Protein AF-A0A5W3NLT4-F1 (afdb_monomer_lite)

Radius of gyration: 12.27 Å; chains: 1; bounding box: 34×21×32 Å

Structure (mmCIF, N/CA/C/O backbone):
data_AF-A0A5W3NLT4-F1
#
_entry.id   AF-A0A5W3NLT4-F1
#
loop_
_atom_site.group_PDB
_atom_site.id
_atom_site.type_symbol
_atom_site.label_atom_id
_atom_site.label_alt_id
_atom_site.label_comp_id
_atom_site.label_asym_id
_atom_site.label_entity_id
_atom_site.label_seq_id
_atom_site.pdbx_PDB_ins_code
_atom_site.Cartn_x
_atom_site.Cartn_y
_atom_site.Cartn_z
_atom_site.occupancy
_atom_site.B_iso_or_equiv
_atom_site.auth_seq_id
_atom_site.auth_comp_id
_atom_site.auth_asym_id
_atom_site.auth_atom_id
_atom_site.pdbx_PDB_model_num
ATOM 1 N N . LYS A 1 1 ? 1.718 0.992 -7.416 1.00 92.19 1 LYS A N 1
ATOM 2 C CA . LYS A 1 1 ? 2.657 0.724 -6.308 1.00 92.19 1 LYS A CA 1
ATOM 3 C C . LYS A 1 1 ? 2.727 1.863 -5.298 1.00 92.19 1 LYS A C 1
ATOM 5 O O . LYS A 1 1 ? 2.782 3.035 -5.668 1.00 92.19 1 LYS A O 1
ATOM 10 N N . TRP A 1 2 ? 2.736 1.486 -4.029 1.00 95.81 2 TRP A N 1
ATOM 11 C CA . TRP A 1 2 ? 2.801 2.334 -2.847 1.00 95.81 2 TRP A CA 1
ATOM 12 C C . TRP A 1 2 ? 3.898 1.808 -1.928 1.00 95.81 2 TRP A C 1
ATOM 14 O O . TRP A 1 2 ? 4.132 0.600 -1.886 1.00 95.81 2 TRP A O 1
ATOM 24 N N . VAL A 1 3 ? 4.556 2.714 -1.214 1.00 96.50 3 VAL A N 1
ATOM 25 C CA . VAL A 1 3 ? 5.421 2.378 -0.084 1.00 96.50 3 VAL A CA 1
ATOM 26 C C . VAL A 1 3 ? 4.538 2.379 1.155 1.00 96.50 3 VAL A C 1
ATOM 28 O O . VAL A 1 3 ? 3.893 3.393 1.438 1.00 96.50 3 VAL A O 1
ATOM 31 N N . ILE A 1 4 ? 4.478 1.249 1.851 1.00 96.31 4 ILE A N 1
ATOM 32 C CA . ILE A 1 4 ? 3.666 1.086 3.058 1.00 96.31 4 ILE A CA 1
ATOM 33 C C . ILE A 1 4 ? 4.471 0.449 4.184 1.00 96.31 4 ILE A C 1
ATOM 35 O O . ILE A 1 4 ? 5.403 -0.306 3.909 1.00 96.31 4 ILE A O 1
ATOM 39 N N . SER A 1 5 ? 4.087 0.740 5.424 1.00 95.94 5 SER A N 1
ATOM 40 C CA . SER A 1 5 ? 4.555 0.038 6.619 1.00 95.94 5 SER A CA 1
ATOM 41 C C . SER A 1 5 ? 3.467 -0.908 7.114 1.00 95.94 5 SER A C 1
ATOM 43 O O . SER A 1 5 ? 2.307 -0.503 7.233 1.00 95.94 5 SER A O 1
ATOM 45 N N . ILE A 1 6 ? 3.838 -2.154 7.395 1.00 93.50 6 ILE A N 1
ATOM 46 C CA . ILE A 1 6 ? 2.990 -3.148 8.062 1.00 93.50 6 ILE A CA 1
ATOM 47 C C . ILE A 1 6 ? 3.776 -3.622 9.283 1.00 93.50 6 ILE A C 1
ATOM 49 O O . ILE A 1 6 ? 4.859 -4.175 9.117 1.00 93.50 6 ILE A O 1
ATOM 53 N N . ASP A 1 7 ? 3.283 -3.353 10.494 1.00 92.12 7 ASP A N 1
ATOM 54 C CA . ASP A 1 7 ? 3.959 -3.695 11.760 1.00 92.12 7 ASP A CA 1
ATOM 55 C C . ASP A 1 7 ? 5.437 -3.248 11.838 1.00 92.12 7 ASP A C 1
ATOM 57 O O . ASP A 1 7 ? 6.289 -3.907 12.432 1.00 92.12 7 ASP A O 1
ATOM 61 N N . GLY A 1 8 ? 5.755 -2.104 11.221 1.00 92.38 8 GLY A N 1
ATOM 62 C CA . GLY A 1 8 ? 7.111 -1.549 11.160 1.00 92.38 8 GLY A CA 1
ATOM 63 C C . GLY A 1 8 ? 7.964 -2.057 9.991 1.00 92.38 8 GLY A C 1
ATOM 64 O O . GLY A 1 8 ? 9.061 -1.540 9.774 1.00 92.38 8 GLY A O 1
ATOM 65 N N . GLU A 1 9 ? 7.479 -3.020 9.204 1.00 94.19 9 GLU A N 1
ATOM 66 C CA . GLU A 1 9 ? 8.152 -3.492 7.995 1.00 94.19 9 GLU A CA 1
ATOM 67 C C . GLU A 1 9 ? 7.741 -2.659 6.771 1.00 94.19 9 GLU A C 1
ATOM 69 O O . GLU A 1 9 ? 6.586 -2.672 6.333 1.00 94.19 9 GLU A O 1
ATOM 74 N N . ILE A 1 10 ? 8.708 -1.945 6.184 1.00 95.50 10 ILE A N 1
ATOM 75 C CA . ILE A 1 10 ? 8.491 -1.105 5.001 1.00 95.50 10 ILE A CA 1
ATOM 76 C C . ILE A 1 10 ? 8.598 -1.951 3.731 1.00 95.50 10 ILE A C 1
ATOM 78 O O . ILE A 1 10 ? 9.658 -2.488 3.412 1.00 95.50 10 ILE A O 1
ATOM 82 N N . THR A 1 11 ? 7.516 -2.012 2.953 1.00 94.12 11 THR A N 1
ATOM 83 C CA . THR A 1 11 ? 7.469 -2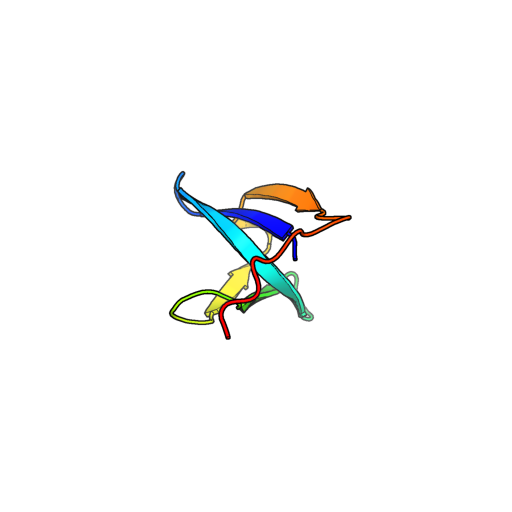.765 1.692 1.00 94.12 11 THR A CA 1
ATOM 84 C C . THR A 1 11 ? 6.819 -1.971 0.558 1.00 94.12 11 THR A C 1
ATOM 86 O O . THR A 1 11 ? 6.073 -1.015 0.774 1.00 94.12 11 THR A O 1
ATOM 89 N N . ILE A 1 12 ? 7.110 -2.369 -0.685 1.00 94.50 12 ILE A N 1
ATOM 90 C CA . ILE A 1 12 ? 6.455 -1.829 -1.881 1.00 94.50 12 ILE A CA 1
ATOM 91 C C . ILE A 1 12 ? 5.337 -2.779 -2.297 1.00 94.50 12 ILE A C 1
ATOM 93 O O . ILE A 1 12 ? 5.602 -3.932 -2.632 1.00 94.50 12 ILE A O 1
ATOM 97 N N . ARG A 1 13 ? 4.099 -2.287 -2.327 1.00 95.50 13 ARG A N 1
ATOM 98 C CA . ARG A 1 13 ? 2.907 -3.084 -2.647 1.00 95.50 13 ARG A CA 1
ATOM 99 C C . ARG A 1 13 ? 2.019 -2.404 -3.675 1.00 95.50 13 ARG A C 1
ATOM 101 O O . ARG A 1 13 ? 2.095 -1.193 -3.886 1.00 95.50 13 ARG A O 1
ATOM 108 N N . ASP A 1 14 ? 1.167 -3.178 -4.325 1.00 96.06 14 ASP A N 1
ATOM 109 C CA . ASP A 1 14 ? 0.031 -2.653 -5.079 1.00 96.06 14 ASP A CA 1
ATOM 110 C C . ASP A 1 14 ? -1.214 -2.681 -4.188 1.00 96.06 14 ASP A C 1
ATOM 112 O O . ASP A 1 14 ? -1.382 -3.591 -3.381 1.00 96.06 14 ASP A O 1
ATOM 116 N N . ILE A 1 15 ? -2.024 -1.6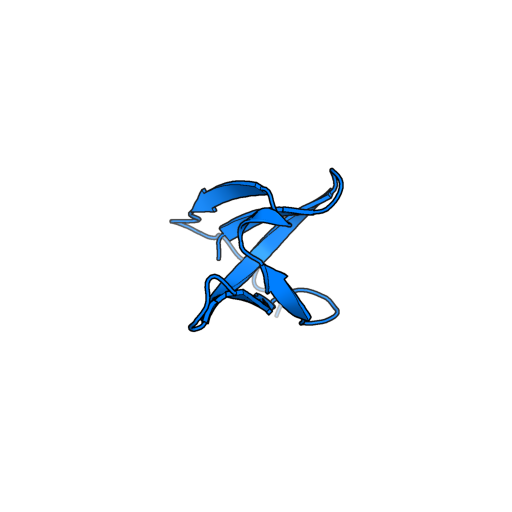20 -4.260 1.00 96.44 15 ILE A N 1
ATOM 117 C CA . ILE A 1 15 ? -3.158 -1.398 -3.355 1.00 96.44 15 ILE A CA 1
ATOM 118 C C . ILE A 1 15 ? -4.385 -1.059 -4.183 1.00 96.44 15 ILE A C 1
ATOM 120 O O . ILE A 1 15 ? -4.374 -0.079 -4.934 1.00 96.44 15 ILE A O 1
ATOM 124 N N . THR A 1 16 ? -5.452 -1.821 -3.970 1.00 96.94 16 THR A N 1
ATOM 125 C CA . THR A 1 16 ? -6.772 -1.588 -4.554 1.00 96.94 16 THR A CA 1
ATOM 126 C C . THR A 1 16 ? -7.757 -1.245 -3.444 1.00 96.94 16 THR A C 1
ATOM 128 O O . THR A 1 16 ? -7.862 -1.967 -2.456 1.00 96.94 16 THR A O 1
ATOM 131 N N . ARG A 1 17 ? -8.486 -0.131 -3.581 1.00 95.81 17 ARG A N 1
ATOM 132 C CA . ARG A 1 17 ? -9.533 0.242 -2.618 1.00 95.81 17 ARG A CA 1
ATOM 133 C C . ARG A 1 17 ? -10.766 -0.631 -2.810 1.00 95.81 17 ARG A C 1
ATOM 135 O O . ARG A 1 17 ? -11.243 -0.782 -3.931 1.00 95.81 17 ARG A O 1
ATOM 142 N N . LEU A 1 18 ? -11.305 -1.127 -1.705 1.00 97.12 18 LEU A N 1
ATOM 143 C CA . LEU A 1 18 ? -12.559 -1.862 -1.648 1.00 97.12 18 LEU A CA 1
ATOM 144 C C . LEU A 1 18 ? -13.614 -1.046 -0.879 1.00 97.12 18 LEU A C 1
ATOM 146 O O . LEU A 1 18 ? -13.271 -0.182 -0.064 1.00 97.12 18 LEU A O 1
ATOM 150 N N . PRO A 1 19 ? -14.914 -1.303 -1.103 1.00 96.56 19 PRO A N 1
ATOM 151 C CA . PRO A 1 19 ? -15.969 -0.715 -0.286 1.00 96.56 19 PRO A CA 1
ATOM 152 C C . PRO A 1 19 ? -15.815 -1.060 1.204 1.00 96.56 19 PRO A C 1
ATOM 154 O O . PRO A 1 19 ? -15.324 -2.132 1.570 1.00 96.56 19 PRO A O 1
ATOM 157 N N . GLY A 1 20 ? -16.281 -0.157 2.070 1.00 95.50 20 GLY A N 1
ATOM 158 C CA . GLY A 1 20 ? -16.261 -0.355 3.524 1.00 95.50 20 GLY A CA 1
ATOM 159 C C . GLY A 1 20 ? -14.920 -0.047 4.196 1.00 95.50 20 GLY A C 1
ATOM 160 O O . GLY A 1 20 ? -14.627 -0.629 5.232 1.00 95.50 20 GLY A O 1
ATOM 161 N N . GLY A 1 21 ? -14.094 0.830 3.609 1.00 94.81 21 GLY A N 1
ATOM 162 C CA . GLY A 1 21 ? -12.813 1.250 4.206 1.00 94.81 21 GLY A CA 1
ATOM 163 C C . GLY A 1 21 ? -11.700 0.202 4.117 1.00 94.81 21 GLY A C 1
ATOM 164 O O . GLY A 1 21 ? -10.662 0.334 4.762 1.00 94.81 21 GLY A O 1
ATOM 165 N N . ARG A 1 22 ? -11.911 -0.840 3.309 1.00 97.00 22 ARG A N 1
ATOM 166 C CA . ARG A 1 22 ? -10.966 -1.941 3.133 1.00 97.00 22 ARG A CA 1
ATOM 167 C C . ARG A 1 22 ? -10.077 -1.721 1.923 1.00 97.00 22 ARG A C 1
ATOM 169 O O . ARG A 1 22 ? -10.407 -0.974 0.998 1.00 97.00 22 ARG A O 1
ATOM 176 N N . ILE A 1 23 ? -8.946 -2.400 1.928 1.00 97.31 23 ILE A N 1
ATOM 177 C CA . ILE A 1 23 ? -7.991 -2.409 0.835 1.00 97.31 23 ILE A CA 1
ATOM 178 C C . ILE A 1 23 ? -7.527 -3.835 0.571 1.00 97.31 23 ILE A C 1
ATOM 180 O O . ILE A 1 23 ? -7.391 -4.643 1.486 1.00 97.31 23 ILE A O 1
ATOM 184 N N . PHE A 1 24 ? -7.265 -4.123 -0.696 1.00 97.44 24 PHE A N 1
ATOM 185 C CA . PHE A 1 24 ? -6.582 -5.330 -1.128 1.00 97.44 24 PHE A CA 1
ATOM 186 C C . PHE A 1 24 ? -5.127 -4.987 -1.439 1.00 97.44 24 PHE A C 1
ATOM 188 O O . PHE A 1 24 ? -4.866 -4.089 -2.245 1.00 97.44 24 PHE A O 1
ATOM 195 N N . VAL A 1 25 ? -4.197 -5.675 -0.780 1.00 96.44 25 VAL A N 1
ATOM 196 C CA . VAL A 1 25 ? -2.753 -5.440 -0.853 1.00 96.44 25 VAL A CA 1
ATOM 197 C C . VAL A 1 25 ? -2.081 -6.629 -1.534 1.00 96.44 25 VAL A C 1
ATOM 199 O O . VAL A 1 25 ? -2.181 -7.762 -1.068 1.00 96.44 25 VAL A O 1
ATOM 202 N N . GLU A 1 26 ? -1.345 -6.374 -2.614 1.00 96.06 26 GLU A N 1
ATOM 203 C CA . GLU A 1 26 ? -0.650 -7.395 -3.408 1.00 96.06 26 GLU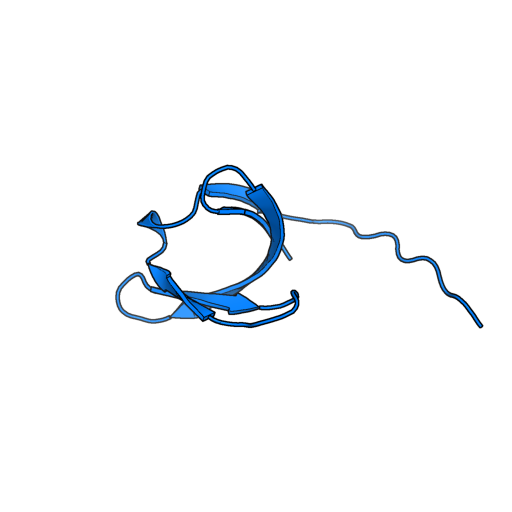 A CA 1
ATOM 204 C C . GLU A 1 26 ? 0.779 -6.968 -3.799 1.00 96.06 26 GLU A C 1
ATOM 206 O O . GLU A 1 26 ? 1.279 -5.926 -3.370 1.00 96.06 26 GLU A O 1
ATOM 211 N N . GLY A 1 27 ? 1.482 -7.790 -4.585 1.00 86.75 27 GLY A N 1
ATOM 212 C CA . GLY A 1 27 ? 2.836 -7.476 -5.065 1.00 86.75 27 GLY A CA 1
ATOM 213 C C . GLY A 1 27 ? 3.979 -7.913 -4.139 1.00 86.75 27 GLY A C 1
ATOM 214 O O . GLY A 1 27 ? 5.108 -7.468 -4.322 1.00 86.75 27 GLY A O 1
ATOM 215 N N . GLY A 1 28 ? 3.696 -8.788 -3.169 1.00 83.69 28 GLY A N 1
ATOM 216 C CA . GLY A 1 28 ? 4.694 -9.538 -2.395 1.00 83.69 28 GLY A CA 1
ATOM 217 C C . GLY A 1 28 ? 4.468 -11.050 -2.513 1.00 83.69 28 GLY A C 1
ATOM 218 O O . GLY A 1 28 ? 3.812 -11.503 -3.444 1.00 83.69 28 GLY A O 1
ATOM 219 N N . ASN A 1 29 ? 4.966 -11.836 -1.551 1.00 85.38 29 ASN A N 1
ATOM 220 C CA . ASN A 1 29 ? 4.828 -13.304 -1.577 1.00 85.38 29 ASN A CA 1
ATOM 221 C C . ASN A 1 29 ? 3.362 -13.775 -1.435 1.00 85.38 29 ASN A C 1
ATOM 223 O O . ASN A 1 29 ? 2.965 -14.802 -1.975 1.00 85.38 29 ASN A O 1
ATOM 227 N N . ARG A 1 30 ? 2.538 -13.005 -0.712 1.00 87.88 30 ARG A N 1
ATOM 228 C CA . ARG A 1 30 ? 1.093 -13.230 -0.570 1.00 87.88 30 ARG A CA 1
ATOM 229 C C . ARG A 1 30 ? 0.332 -11.913 -0.647 1.00 87.88 30 ARG A C 1
ATOM 231 O O . ARG A 1 30 ? 0.830 -10.881 -0.180 1.00 87.88 30 ARG A O 1
ATOM 238 N N . ALA A 1 31 ? -0.862 -11.987 -1.227 1.00 94.69 31 ALA A N 1
ATOM 239 C CA . ALA A 1 31 ? -1.850 -10.920 -1.209 1.00 94.69 31 ALA A CA 1
ATOM 240 C C . ALA A 1 31 ? -2.823 -11.113 -0.040 1.00 94.69 31 ALA A C 1
ATOM 242 O O . ALA A 1 31 ? -3.048 -12.244 0.399 1.00 94.69 31 ALA A O 1
ATOM 243 N N . PHE A 1 32 ? -3.376 -10.017 0.469 1.00 95.31 32 PHE A N 1
ATOM 244 C CA . PHE A 1 32 ? -4.310 -10.028 1.592 1.00 95.31 32 PHE A CA 1
ATOM 245 C C . PHE A 1 32 ? -5.255 -8.825 1.542 1.00 95.31 32 PHE A C 1
ATOM 247 O O . PHE A 1 32 ? -5.018 -7.855 0.825 1.00 95.31 32 PHE A O 1
ATOM 254 N N . GLU A 1 33 ? -6.331 -8.899 2.320 1.00 96.75 33 GLU A N 1
ATOM 255 C CA . GLU A 1 33 ? -7.273 -7.804 2.530 1.00 96.75 33 GLU A CA 1
ATOM 256 C C . GLU A 1 33 ? -7.171 -7.325 3.980 1.00 96.75 33 GLU A C 1
ATOM 258 O O . GLU A 1 33 ? -7.128 -8.143 4.899 1.00 96.75 33 GLU A O 1
ATOM 263 N N . CYS A 1 34 ? -7.133 -6.012 4.188 1.00 95.62 34 CYS A N 1
ATOM 264 C CA . CYS A 1 34 ? -7.151 -5.402 5.517 1.00 95.62 34 CYS A CA 1
ATOM 265 C C . CYS A 1 34 ? -7.904 -4.070 5.482 1.00 95.62 34 CYS A C 1
ATOM 267 O O . CYS A 1 34 ? -8.348 -3.613 4.420 1.00 95.62 34 CYS A O 1
ATOM 269 N N . LYS A 1 35 ? -8.071 -3.428 6.638 1.00 96.44 35 LYS A N 1
ATOM 270 C CA . LYS A 1 35 ? -8.542 -2.046 6.668 1.00 96.44 35 LYS A CA 1
ATOM 271 C C . LYS A 1 35 ? -7.413 -1.098 6.304 1.00 96.44 35 LYS A C 1
ATOM 273 O O . LYS A 1 35 ? -6.235 -1.413 6.449 1.00 96.44 35 LYS A O 1
ATOM 278 N N . ILE A 1 36 ? -7.781 0.095 5.849 1.00 94.81 36 ILE A N 1
ATOM 279 C CA . ILE A 1 36 ? -6.799 1.152 5.603 1.00 94.81 36 ILE A CA 1
ATOM 280 C C . ILE A 1 36 ? -6.100 1.605 6.894 1.00 94.81 36 ILE A C 1
ATOM 282 O O . ILE A 1 36 ? -4.967 2.060 6.825 1.00 94.81 36 ILE A O 1
ATOM 286 N N . GLU A 1 37 ? -6.760 1.461 8.049 1.00 95.19 37 GLU A N 1
ATOM 287 C CA . GLU A 1 37 ? -6.205 1.806 9.367 1.00 95.19 37 GLU A CA 1
ATOM 288 C C . GLU A 1 37 ? -5.102 0.842 9.832 1.00 95.19 37 GLU A C 1
ATOM 290 O O . GLU A 1 37 ? -4.290 1.211 10.674 1.00 95.19 37 GLU A O 1
ATOM 295 N N . ASP A 1 38 ? -5.080 -0.380 9.291 1.00 95.38 38 ASP A N 1
ATOM 296 C CA . ASP A 1 38 ? -4.160 -1.445 9.711 1.00 95.38 38 ASP A CA 1
ATOM 297 C C . ASP A 1 38 ? -2.756 -1.285 9.096 1.00 95.38 38 ASP A C 1
ATOM 299 O O . ASP A 1 38 ? -1.848 -2.052 9.408 1.00 95.38 38 ASP A O 1
ATOM 303 N N . ILE A 1 39 ? -2.571 -0.319 8.188 1.00 95.12 39 ILE A N 1
ATOM 304 C CA . ILE A 1 39 ? -1.294 -0.054 7.520 1.00 95.12 39 ILE A CA 1
ATOM 305 C C . ILE A 1 39 ? -0.967 1.438 7.521 1.00 95.12 39 ILE A C 1
ATOM 307 O O . ILE A 1 39 ? -1.851 2.294 7.490 1.00 95.12 39 ILE A O 1
ATOM 311 N N . GLU A 1 40 ? 0.320 1.764 7.451 1.00 97.31 40 GLU A N 1
ATOM 312 C CA . GLU A 1 40 ? 0.765 3.141 7.248 1.00 97.31 40 GLU A CA 1
ATOM 313 C C . GLU A 1 40 ? 1.108 3.374 5.773 1.00 97.31 40 GLU A C 1
ATOM 315 O O . GLU A 1 40 ? 1.951 2.681 5.199 1.00 97.31 40 GLU A O 1
ATOM 320 N N . ILE A 1 41 ? 0.481 4.372 5.144 1.00 95.56 41 ILE A N 1
ATOM 321 C CA . ILE A 1 41 ? 0.844 4.797 3.787 1.00 95.56 41 ILE A CA 1
ATOM 322 C C . ILE A 1 41 ? 1.980 5.815 3.879 1.00 95.56 41 ILE A C 1
ATOM 32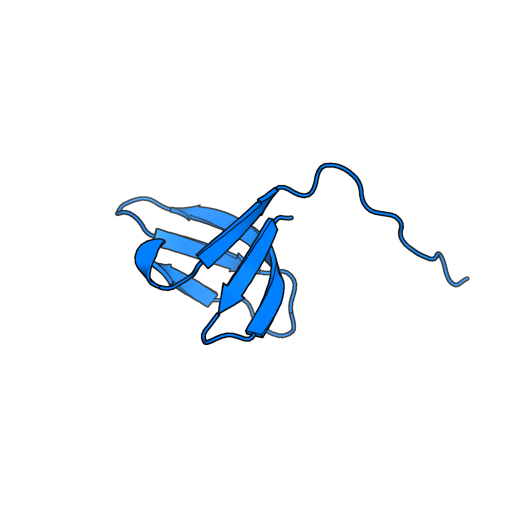4 O O . ILE A 1 41 ? 1.754 6.967 4.238 1.00 95.56 41 ILE A O 1
ATOM 328 N N . ILE A 1 42 ? 3.183 5.405 3.477 1.00 97.31 42 ILE A N 1
ATOM 329 C CA . ILE A 1 42 ? 4.376 6.264 3.482 1.00 97.31 42 ILE A CA 1
ATOM 330 C C . ILE A 1 42 ? 4.410 7.143 2.227 1.00 97.31 42 ILE A C 1
ATOM 332 O O . ILE A 1 42 ? 4.737 8.326 2.290 1.00 97.31 42 ILE A O 1
ATOM 336 N N . GLY A 1 43 ? 4.068 6.588 1.058 1.00 96.69 43 GLY A N 1
ATOM 337 C CA . GLY A 1 43 ? 4.082 7.374 -0.175 1.00 96.69 43 GLY A CA 1
ATOM 338 C C . GLY A 1 43 ? 3.639 6.639 -1.433 1.00 96.69 43 GLY A C 1
ATOM 339 O O . GLY A 1 43 ? 3.648 5.410 -1.521 1.00 96.69 43 GLY A O 1
ATOM 340 N N . LYS A 1 44 ? 3.260 7.421 -2.449 1.00 96.12 44 LYS A N 1
ATOM 341 C CA . LYS A 1 44 ? 2.941 6.919 -3.789 1.00 96.12 44 LYS A CA 1
ATOM 342 C C . LYS A 1 44 ? 4.209 6.839 -4.630 1.00 96.12 44 LYS A C 1
ATOM 344 O O . LYS A 1 44 ? 4.948 7.814 -4.735 1.00 96.12 44 LYS A O 1
ATOM 349 N N . ILE A 1 45 ? 4.421 5.711 -5.298 1.00 95.19 45 ILE A N 1
ATOM 350 C CA . ILE A 1 45 ? 5.531 5.568 -6.242 1.00 95.19 45 ILE A CA 1
ATOM 351 C C . ILE A 1 45 ? 5.119 6.171 -7.585 1.00 95.19 45 ILE A C 1
ATOM 353 O O . ILE A 1 45 ? 4.110 5.767 -8.164 1.00 95.19 45 ILE A O 1
ATOM 357 N N . ILE A 1 46 ? 5.905 7.130 -8.075 1.00 96.31 46 ILE A N 1
ATOM 358 C CA . ILE A 1 46 ? 5.684 7.803 -9.368 1.00 96.31 46 ILE A CA 1
ATOM 359 C C . ILE A 1 46 ? 6.641 7.331 -10.471 1.00 96.31 46 ILE A C 1
ATOM 361 O O . ILE A 1 46 ? 6.355 7.525 -11.646 1.00 96.31 46 ILE A O 1
ATOM 365 N N . SER A 1 47 ? 7.760 6.703 -10.104 1.00 94.12 47 SER A N 1
ATOM 366 C CA . SER A 1 47 ? 8.751 6.153 -11.030 1.00 94.12 47 SER A CA 1
ATOM 367 C C . SER A 1 47 ? 9.381 4.902 -10.422 1.00 94.12 47 SER A C 1
ATOM 369 O O . SER A 1 47 ? 9.597 4.846 -9.210 1.00 94.12 47 SER A O 1
ATOM 371 N N . LEU A 1 48 ? 9.648 3.894 -11.251 1.00 89.31 48 LEU A N 1
ATOM 372 C CA . LEU A 1 48 ? 10.281 2.643 -10.848 1.00 89.31 48 LEU A CA 1
ATOM 373 C C . LEU A 1 48 ? 11.336 2.259 -11.884 1.00 89.31 48 LEU A C 1
ATOM 375 O O . LEU A 1 48 ? 11.026 2.118 -13.066 1.00 89.31 48 LEU A O 1
ATOM 379 N N . THR A 1 49 ? 12.559 2.023 -11.422 1.00 91.75 49 THR A N 1
ATOM 380 C CA . THR A 1 49 ? 13.635 1.480 -12.255 1.00 91.75 49 THR A CA 1
ATOM 381 C C . THR A 1 49 ? 13.754 -0.011 -11.985 1.00 91.75 49 THR A C 1
ATOM 383 O O . THR A 1 49 ? 14.028 -0.418 -10.858 1.00 91.75 49 THR A O 1
ATOM 386 N N . VAL A 1 50 ? 13.560 -0.831 -13.017 1.00 87.88 50 VAL A N 1
ATOM 387 C CA . VAL A 1 50 ? 13.705 -2.290 -12.930 1.00 87.88 50 VAL A CA 1
ATOM 388 C C . VAL A 1 50 ? 14.933 -2.739 -13.710 1.00 87.88 50 VAL A C 1
ATOM 390 O O . VAL A 1 50 ? 15.188 -2.271 -14.819 1.00 87.88 50 VAL A O 1
ATOM 393 N N . LYS A 1 51 ? 15.721 -3.640 -13.121 1.00 89.31 51 LYS A N 1
ATOM 394 C CA . LYS A 1 51 ? 16.891 -4.215 -13.787 1.00 89.31 51 LYS A CA 1
ATOM 395 C C . LYS A 1 51 ? 16.421 -5.363 -14.676 1.00 89.31 51 LYS A C 1
ATOM 397 O O . LYS A 1 51 ? 15.900 -6.352 -14.171 1.00 89.31 51 LYS A O 1
ATOM 402 N N . TYR A 1 52 ? 16.595 -5.226 -15.985 1.00 87.19 52 TYR A N 1
ATOM 403 C CA . TYR A 1 52 ? 16.286 -6.297 -16.927 1.00 87.19 52 TYR A CA 1
ATOM 404 C C . TYR A 1 52 ? 17.435 -7.311 -16.922 1.00 87.19 52 TYR A C 1
ATOM 406 O O . TYR A 1 52 ? 18.576 -6.952 -17.217 1.00 87.19 52 TYR A O 1
ATOM 414 N N . VAL A 1 53 ? 17.146 -8.556 -16.550 1.00 81.75 53 VAL A N 1
ATOM 415 C CA . VAL A 1 53 ? 18.096 -9.672 -16.637 1.00 81.75 53 VAL A CA 1
ATOM 416 C C . VAL A 1 53 ? 17.621 -10.557 -17.785 1.00 81.75 53 VAL A C 1
ATOM 418 O O . VAL A 1 53 ? 16.455 -10.944 -17.807 1.00 81.75 53 VAL A O 1
ATOM 421 N N . LYS A 1 54 ? 18.495 -10.758 -18.774 1.00 66.56 54 LYS A N 1
ATOM 422 C CA . LYS A 1 54 ? 18.219 -11.509 -20.003 1.00 66.56 54 LYS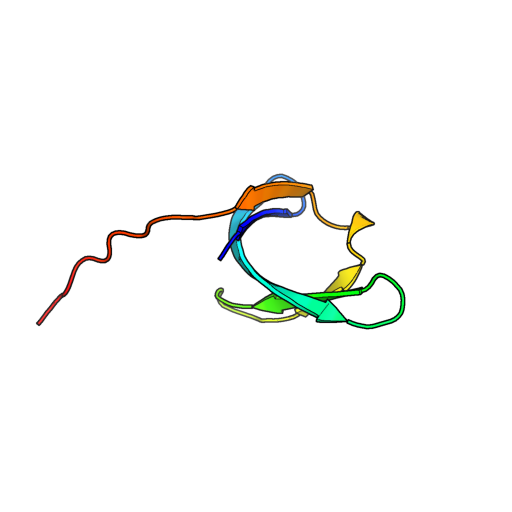 A CA 1
ATOM 423 C C . LYS A 1 54 ? 18.321 -13.010 -19.766 1.00 66.56 54 LYS A C 1
ATOM 425 O O . LYS A 1 54 ? 19.208 -13.398 -18.975 1.00 66.56 54 LYS A O 1
#

Secondary structure (DSSP, 8-state):
-EEEEETTEEEEEEEEEETTTEEEEESSSS-EEEEGGG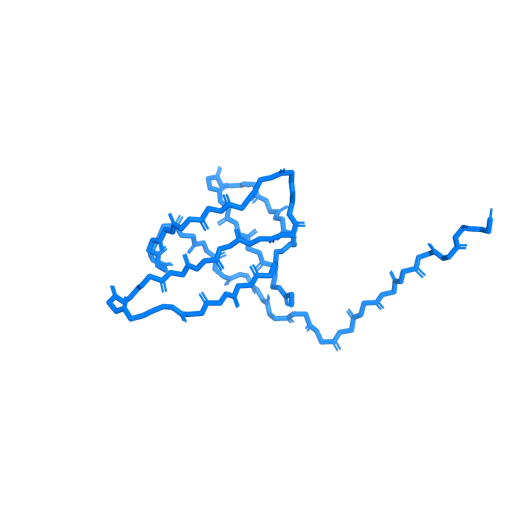SEEEEE----------

Sequence (54 aa):
KWVISIDGEITIRDITRLPGGRIFVEGGNRAFECKIEDIEIIGKIISLTVKYVK

InterPro domains:
  IPR032499 Bacteriophage CI repressor, C-terminal [PF16452] (1-46)

Organism: NCBI:txid286783

Foldseek 3Di:
DFFKDAVNDTDDWDWDDDPPQKIWTHDDPDIDIDHPVRMGGPGDDPDDDDDDDD

pLDDT: mean 93.47, std 5.22, range [66.56, 97.44]